Protein AF-A0A914D4Z8-F1 (afdb_monomer)

Secondary structure (DSSP, 8-state):
----GGG--TT------TT----S-------SSTT-EEEE--HHHH---SPEEEE--HHHHTTTT-HHHHHT----

Nearest PDB structures (foldseek):
  7kyc-assembly1_A  TM=9.592E-01  e=4.833E-03  Saccharomyces cerevisiae S288C
  8oxc-assembly1_A  TM=8.879E-01  e=8.427E-03  Homo sapiens
  7bsu-assembly1_A  TM=9.480E-01  e=4.788E-02  Homo sapiens
  7bsw-assembly1_A  TM=9.213E-01  e=4.167E-02  Homo sapiens

pLDDT: mean 88.09, std 8.81, range [42.81, 95.62]

Organism: NCBI:txid290746

InterPro domains:
  IPR008250 P-type ATPase, A domain superfamily [SSF81653] (3-59)

Radius of gyration: 13.46 Å; Cα contacts (8 Å, |Δi|>4): 72; chains: 1; bounding box: 32×29×37 Å

Foldseek 3Di:
DPDPPVPDDPPDDDDDDPPDDDPDDDAQQEDPDLQQWDWDDCCVPPVDRGTDIDGHDPCRHVCHPVVVCVNPDDDD

Solvent-accessible surface area (backbone atoms only — not comparable to full-atom values): 5231 Å² total; per-residue (Å²): 130,88,75,58,75,91,72,70,54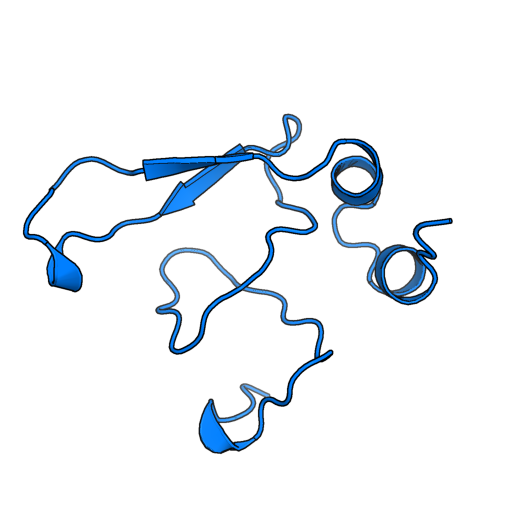,94,89,66,88,80,89,81,64,89,95,62,87,76,95,67,95,78,83,66,45,48,38,95,40,95,84,15,51,46,76,42,81,44,38,93,81,75,64,47,87,61,66,44,80,44,67,27,49,72,84,42,22,79,41,46,88,40,59,69,57,59,73,67,63,74,90,128

Structure (mmCIF, N/CA/C/O backbone):
data_AF-A0A914D4Z8-F1
#
_entry.id   AF-A0A914D4Z8-F1
#
loop_
_atom_site.group_PDB
_atom_site.id
_atom_site.type_symbol
_atom_site.label_atom_id
_atom_site.label_alt_id
_atom_site.label_comp_id
_atom_site.label_asym_id
_atom_site.label_entity_id
_atom_site.label_seq_id
_atom_site.pdbx_PDB_ins_code
_atom_site.Cartn_x
_atom_site.Cartn_y
_atom_site.Cartn_z
_atom_site.occupancy
_atom_site.B_iso_or_equiv
_atom_site.auth_seq_id
_atom_site.auth_comp_id
_atom_site.auth_asym_id
_atom_site.auth_atom_id
_atom_site.pdbx_PDB_model_num
ATOM 1 N N . MET A 1 1 ? -13.701 9.738 -11.016 1.00 42.81 1 MET A N 1
ATOM 2 C CA . MET A 1 1 ? -14.936 9.518 -10.238 1.00 42.81 1 MET A CA 1
ATOM 3 C C . MET A 1 1 ? -14.529 8.664 -9.060 1.00 42.81 1 MET A C 1
ATOM 5 O O . MET A 1 1 ? -14.012 7.585 -9.302 1.00 42.81 1 MET A O 1
ATOM 9 N N . GLU A 1 2 ? -14.667 9.160 -7.833 1.00 54.81 2 GLU A N 1
ATOM 10 C CA . GLU A 1 2 ? -14.510 8.312 -6.648 1.00 54.81 2 GLU A CA 1
ATOM 11 C C . GLU A 1 2 ? -15.604 7.239 -6.674 1.00 54.81 2 GLU A C 1
ATOM 13 O O . GLU A 1 2 ? -16.802 7.531 -6.595 1.00 54.81 2 GLU A O 1
ATOM 18 N N . GLU A 1 3 ? -15.195 5.989 -6.862 1.00 63.19 3 GLU A N 1
ATOM 19 C CA . GLU A 1 3 ? -16.049 4.829 -6.640 1.00 63.19 3 GLU A CA 1
ATOM 20 C C . GLU A 1 3 ? -16.388 4.787 -5.143 1.00 63.19 3 GLU A C 1
ATOM 22 O O . GLU A 1 3 ? -15.508 4.816 -4.287 1.00 63.19 3 GLU A O 1
ATOM 27 N N . LYS A 1 4 ? -17.681 4.752 -4.797 1.00 74.44 4 LYS A N 1
ATOM 28 C CA . LYS A 1 4 ? -18.088 4.584 -3.393 1.00 74.44 4 LYS A CA 1
ATOM 29 C C . LYS A 1 4 ? -17.522 3.257 -2.885 1.00 74.44 4 LYS A C 1
ATOM 31 O O . LYS A 1 4 ? -17.744 2.252 -3.550 1.00 74.44 4 LYS A O 1
ATOM 36 N N . TRP A 1 5 ? -16.958 3.224 -1.673 1.00 82.19 5 TRP A N 1
ATOM 37 C CA . TRP A 1 5 ? -16.428 2.008 -1.019 1.00 82.19 5 TRP A CA 1
ATOM 38 C C . TRP A 1 5 ? -17.310 0.762 -1.181 1.00 82.19 5 TRP A C 1
ATOM 40 O O . TRP A 1 5 ? -16.819 -0.334 -1.402 1.00 82.19 5 TRP A O 1
ATOM 50 N N . LYS A 1 6 ? -18.637 0.945 -1.167 1.00 81.56 6 LYS A N 1
ATOM 51 C CA . LYS A 1 6 ? -19.638 -0.118 -1.366 1.00 81.56 6 LYS A CA 1
ATOM 52 C C . LYS A 1 6 ? -19.571 -0.842 -2.721 1.00 81.56 6 LYS A C 1
ATOM 54 O O . LYS A 1 6 ? -20.264 -1.841 -2.885 1.00 81.56 6 LYS A O 1
ATOM 59 N N . LYS A 1 7 ? -18.851 -0.308 -3.706 1.00 85.94 7 LYS A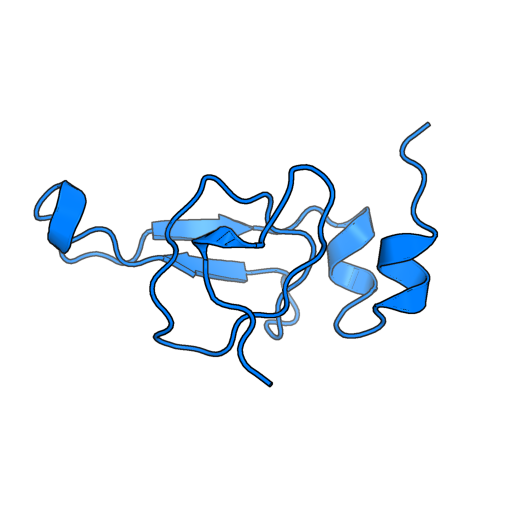 N 1
ATOM 60 C CA . LYS A 1 7 ? -18.718 -0.882 -5.050 1.00 85.94 7 LYS A CA 1
ATOM 61 C C . LYS A 1 7 ? -17.405 -1.631 -5.266 1.00 85.94 7 LYS A C 1
ATOM 63 O O . LYS A 1 7 ? -17.347 -2.402 -6.219 1.00 85.94 7 LYS A O 1
ATOM 68 N N . ILE A 1 8 ? -16.415 -1.424 -4.397 1.00 87.69 8 ILE A N 1
ATOM 69 C CA . ILE A 1 8 ? -15.110 -2.083 -4.474 1.00 87.69 8 ILE A CA 1
ATOM 70 C C . ILE A 1 8 ? -15.287 -3.575 -4.185 1.00 87.69 8 ILE A C 1
ATOM 72 O O . ILE A 1 8 ? -16.006 -3.962 -3.257 1.00 87.69 8 ILE A O 1
ATOM 76 N N . LYS A 1 9 ? -14.649 -4.413 -4.999 1.00 89.69 9 LYS A N 1
ATOM 77 C CA . LYS A 1 9 ? -14.663 -5.874 -4.904 1.00 89.69 9 LYS A CA 1
ATOM 78 C C . LYS A 1 9 ? -13.250 -6.415 -4.716 1.00 89.69 9 LYS A C 1
ATOM 80 O O . LYS A 1 9 ? -12.259 -5.774 -5.049 1.00 89.69 9 LYS A O 1
ATOM 85 N N . VAL A 1 10 ? -13.165 -7.638 -4.193 1.00 90.69 10 VAL A N 1
ATOM 86 C CA . VAL A 1 10 ? -11.897 -8.373 -4.113 1.00 90.69 10 VAL A CA 1
ATOM 87 C C . VAL A 1 10 ? -11.317 -8.523 -5.520 1.00 90.69 10 VAL A C 1
ATOM 89 O O . VAL A 1 10 ? -12.015 -8.984 -6.423 1.00 90.69 10 VAL A O 1
ATOM 92 N N . GLY A 1 11 ? -10.050 -8.138 -5.680 1.00 88.31 11 GLY A N 1
ATOM 93 C CA . GLY A 1 11 ? -9.340 -8.126 -6.962 1.00 88.31 11 GLY A CA 1
ATOM 94 C C . GLY A 1 11 ? -9.298 -6.760 -7.652 1.00 88.31 11 GLY A C 1
ATOM 95 O O . GLY A 1 11 ? -8.540 -6.602 -8.606 1.00 88.31 11 GLY A O 1
ATOM 96 N N . ASP A 1 12 ? -10.050 -5.764 -7.173 1.00 89.12 12 ASP A N 1
ATOM 97 C CA . ASP A 1 12 ? -9.961 -4.410 -7.719 1.00 89.12 12 ASP A CA 1
ATOM 98 C C . ASP A 1 12 ? -8.624 -3.756 -7.340 1.00 89.12 12 ASP A C 1
ATOM 100 O O . ASP A 1 12 ? -8.200 -3.776 -6.182 1.00 89.12 12 ASP A O 1
ATOM 104 N N . ILE A 1 13 ? -7.982 -3.119 -8.321 1.00 88.88 13 ILE A N 1
ATOM 105 C CA . ILE A 1 13 ? -6.808 -2.274 -8.095 1.00 88.88 13 ILE A CA 1
ATOM 106 C C . ILE A 1 13 ? -7.296 -0.849 -7.858 1.00 88.88 13 ILE A C 1
ATOM 108 O O . ILE A 1 13 ? -7.930 -0.245 -8.727 1.00 88.88 13 ILE A O 1
ATOM 112 N N . ILE A 1 14 ? -6.965 -0.299 -6.694 1.00 88.88 14 ILE A N 1
ATOM 113 C CA . ILE A 1 14 ? -7.310 1.072 -6.327 1.00 88.88 14 ILE A CA 1
ATOM 114 C C . ILE A 1 14 ? -6.048 1.928 -6.240 1.00 88.88 14 ILE A C 1
ATOM 116 O 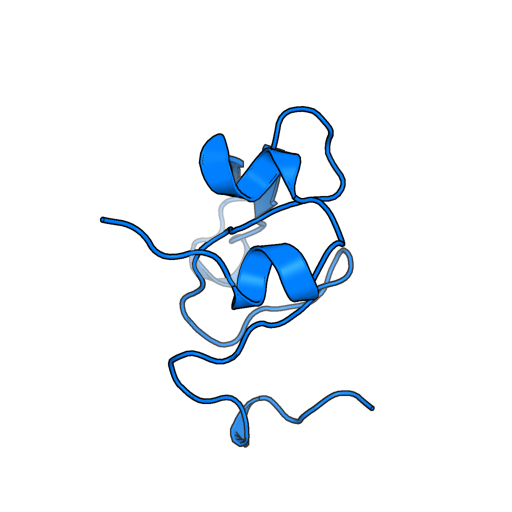O . ILE A 1 14 ? -5.047 1.522 -5.655 1.00 88.88 14 ILE A O 1
ATOM 120 N N . ARG A 1 15 ? -6.099 3.129 -6.823 1.00 89.88 15 ARG A N 1
ATOM 121 C CA . ARG A 1 15 ? -5.079 4.160 -6.612 1.00 89.88 15 ARG A CA 1
ATOM 122 C C . ARG A 1 15 ? -5.550 5.075 -5.496 1.00 89.88 15 ARG A C 1
ATOM 124 O O . ARG A 1 15 ? -6.668 5.587 -5.559 1.00 89.88 15 ARG A O 1
ATOM 131 N N . MET A 1 16 ? -4.696 5.280 -4.506 1.00 89.06 16 MET A N 1
ATOM 132 C CA . MET A 1 16 ? -4.974 6.157 -3.378 1.00 89.06 16 MET A CA 1
ATOM 133 C C . MET A 1 16 ? -4.082 7.387 -3.438 1.00 89.06 16 MET A C 1
ATOM 135 O O . MET A 1 16 ? -2.927 7.299 -3.843 1.00 89.06 16 MET A O 1
ATOM 139 N N . GLU A 1 17 ? -4.647 8.523 -3.049 1.00 90.25 17 GLU A N 1
ATOM 140 C CA . GLU A 1 17 ? -3.902 9.759 -2.829 1.00 90.25 17 GLU A CA 1
ATOM 141 C C . GLU A 1 17 ? -3.577 9.874 -1.330 1.00 90.25 17 GLU A C 1
ATOM 143 O O . GLU A 1 17 ? -4.140 9.146 -0.505 1.00 90.25 17 GLU A O 1
ATOM 148 N N . ASN A 1 18 ? -2.660 10.774 -0.972 1.00 91.75 18 ASN A N 1
ATOM 149 C CA . ASN A 1 18 ? -2.286 10.982 0.426 1.00 91.75 18 ASN A CA 1
ATOM 150 C C . ASN A 1 18 ? -3.497 11.403 1.281 1.00 91.75 18 ASN A C 1
ATOM 152 O O . ASN A 1 18 ? -4.409 12.067 0.789 1.00 91.75 18 ASN A O 1
ATOM 156 N N . ASP A 1 19 ? -3.484 11.029 2.561 1.00 89.62 19 ASP A N 1
ATOM 157 C CA . ASP A 1 19 ? -4.518 11.366 3.554 1.00 89.62 19 ASP A CA 1
ATOM 158 C C . ASP A 1 19 ? -5.927 10.814 3.244 1.00 89.62 19 ASP A C 1
ATOM 160 O O . ASP A 1 19 ? -6.926 11.243 3.827 1.00 89.62 19 ASP A O 1
ATOM 164 N N . HIS A 1 20 ? -6.039 9.835 2.340 1.00 89.12 20 HIS A N 1
ATOM 165 C CA . HIS A 1 20 ? -7.295 9.131 2.091 1.00 89.12 20 HIS A CA 1
ATOM 166 C C . HIS A 1 20 ? -7.485 7.964 3.064 1.00 89.12 20 HIS A C 1
ATOM 168 O O . HIS A 1 20 ? -6.656 7.058 3.155 1.00 89.12 20 HIS A O 1
ATOM 174 N N . LEU A 1 21 ? -8.637 7.948 3.738 1.00 86.75 21 LEU A N 1
ATOM 175 C CA . LEU A 1 21 ? -9.046 6.834 4.589 1.00 86.75 21 LEU A CA 1
ATOM 176 C C . LEU A 1 21 ? -9.250 5.560 3.769 1.00 86.75 21 LEU A C 1
ATOM 178 O O . LEU A 1 21 ? -9.747 5.604 2.647 1.00 86.75 21 LEU A O 1
ATOM 182 N N . VAL A 1 22 ? -8.931 4.420 4.371 1.00 82.69 22 VAL A N 1
ATOM 183 C CA . VAL A 1 22 ? -9.121 3.088 3.793 1.00 82.69 22 VAL A CA 1
ATOM 184 C C . VAL A 1 22 ? -10.271 2.384 4.516 1.00 82.69 22 VAL A C 1
ATOM 186 O O . VAL A 1 22 ? -10.273 2.326 5.741 1.00 82.69 22 VAL A O 1
ATOM 189 N N . ALA A 1 23 ? -11.231 1.811 3.779 1.00 81.25 23 ALA A N 1
ATOM 190 C CA . ALA A 1 23 ? -12.363 1.079 4.374 1.00 81.25 23 ALA A CA 1
ATOM 191 C C . ALA A 1 23 ? -12.283 -0.459 4.242 1.00 81.25 23 ALA A C 1
ATOM 193 O O . ALA A 1 23 ? -13.269 -1.141 4.522 1.00 81.25 23 ALA A O 1
ATOM 194 N N . ALA A 1 24 ? -11.157 -1.008 3.776 1.00 86.50 24 ALA A N 1
ATOM 195 C CA . ALA A 1 24 ? -10.957 -2.443 3.555 1.00 86.50 24 ALA A CA 1
ATOM 196 C C . ALA A 1 24 ? -9.493 -2.848 3.786 1.00 86.50 24 ALA A C 1
ATOM 198 O O . ALA A 1 24 ? -8.604 -2.007 3.743 1.00 86.50 24 ALA A O 1
ATOM 199 N N . ASP A 1 25 ? -9.224 -4.137 3.965 1.00 89.06 25 ASP A N 1
ATOM 200 C CA . ASP A 1 25 ? -7.845 -4.625 3.970 1.00 89.06 25 ASP A CA 1
ATOM 201 C C . ASP A 1 25 ? -7.262 -4.560 2.552 1.00 89.06 25 ASP A C 1
ATOM 203 O O . ASP A 1 25 ? -7.862 -5.057 1.597 1.00 89.06 25 ASP A O 1
ATOM 207 N N . LEU A 1 26 ? -6.090 -3.937 2.413 1.00 91.25 26 LEU A N 1
ATOM 208 C CA . LEU A 1 26 ? -5.424 -3.717 1.130 1.00 91.25 26 LEU A CA 1
ATOM 209 C C . LEU A 1 26 ? -4.045 -4.372 1.103 1.00 91.25 26 LEU A C 1
ATOM 211 O O . LEU A 1 26 ? -3.344 -4.431 2.114 1.00 91.25 26 LEU A O 1
ATOM 215 N N . LEU A 1 27 ? -3.631 -4.792 -0.092 1.00 92.06 27 LEU A N 1
ATOM 216 C CA . LEU A 1 27 ? -2.254 -5.171 -0.380 1.00 92.06 27 LEU A CA 1
ATOM 217 C C . LEU A 1 27 ? -1.545 -4.002 -1.069 1.00 92.06 27 LEU A C 1
ATOM 219 O O . LEU A 1 27 ? -2.004 -3.512 -2.099 1.00 92.06 27 LEU A O 1
ATOM 223 N N . LEU A 1 28 ? -0.421 -3.558 -0.507 1.00 94.06 28 LEU A N 1
ATOM 224 C CA . LEU A 1 28 ? 0.390 -2.494 -1.093 1.00 94.06 28 LEU A CA 1
ATOM 225 C C . LEU A 1 28 ? 1.189 -3.038 -2.287 1.00 94.06 28 LEU A C 1
ATOM 227 O O . LEU A 1 28 ? 2.121 -3.819 -2.103 1.00 94.06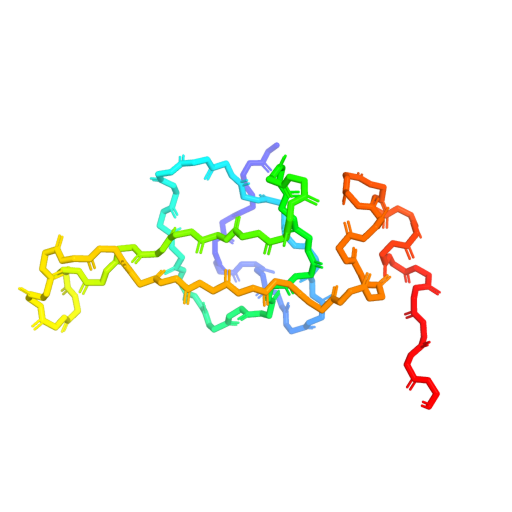 28 LEU A O 1
ATOM 231 N N . LEU A 1 29 ? 0.826 -2.608 -3.497 1.00 94.12 29 LEU A N 1
ATOM 232 C CA . LEU A 1 29 ? 1.480 -3.029 -4.744 1.00 94.12 29 LEU A CA 1
ATOM 233 C C . LEU A 1 29 ? 2.604 -2.071 -5.148 1.00 94.12 29 LEU A C 1
ATOM 235 O O . LEU A 1 29 ? 3.723 -2.499 -5.415 1.00 94.12 29 LEU A O 1
ATOM 239 N N . SER A 1 30 ? 2.324 -0.772 -5.169 1.00 94.56 30 SER A N 1
ATOM 240 C CA . SER A 1 30 ? 3.294 0.274 -5.486 1.00 94.56 30 SER A CA 1
ATOM 241 C C . SER A 1 30 ? 2.960 1.556 -4.724 1.00 94.56 30 SER A C 1
ATOM 243 O O . SER A 1 30 ? 1.881 1.700 -4.148 1.00 94.56 30 SER A O 1
ATOM 245 N N . THR A 1 31 ? 3.919 2.473 -4.678 1.00 94.69 31 THR A N 1
ATOM 246 C CA . THR A 1 31 ? 3.808 3.784 -4.030 1.00 94.69 31 THR A CA 1
ATOM 247 C C . THR A 1 31 ? 4.644 4.783 -4.821 1.00 94.69 31 THR A C 1
ATOM 249 O O . THR A 1 31 ? 5.530 4.396 -5.584 1.00 94.69 31 THR A O 1
ATOM 252 N N . SER A 1 32 ? 4.365 6.071 -4.645 1.00 93.12 32 SER A N 1
ATOM 253 C CA . SER A 1 32 ? 5.148 7.157 -5.236 1.00 93.12 32 SER A CA 1
ATOM 254 C C . SER A 1 32 ? 6.554 7.281 -4.637 1.00 93.12 32 SER A C 1
ATOM 256 O O . SER A 1 32 ? 7.406 7.956 -5.212 1.00 93.12 32 SER A O 1
ATOM 258 N N . ASP A 1 33 ? 6.799 6.672 -3.474 1.00 93.88 33 ASP A N 1
ATOM 259 C CA . ASP A 1 33 ? 8.129 6.630 -2.874 1.00 93.88 33 ASP A CA 1
ATOM 260 C C . ASP A 1 33 ? 9.054 5.667 -3.650 1.00 93.88 33 ASP A C 1
ATOM 262 O O . ASP A 1 33 ? 8.698 4.503 -3.858 1.00 93.88 33 ASP A O 1
ATOM 266 N N . PRO A 1 34 ? 10.262 6.104 -4.054 1.00 89.31 34 PRO A N 1
ATOM 267 C CA . PRO A 1 34 ? 11.161 5.303 -4.887 1.00 89.31 34 PRO A CA 1
ATOM 268 C C . PRO A 1 34 ? 11.705 4.049 -4.191 1.00 89.31 34 PRO A C 1
ATOM 270 O O . PRO A 1 34 ? 12.207 3.153 -4.870 1.00 89.31 34 PRO A O 1
ATOM 273 N N . TYR A 1 35 ? 11.619 3.966 -2.863 1.00 90.50 35 TYR A N 1
ATOM 274 C CA . TYR A 1 35 ? 12.022 2.793 -2.088 1.00 90.50 35 TYR A CA 1
ATOM 275 C C . TYR A 1 35 ? 10.842 1.871 -1.766 1.00 90.50 35 TYR A C 1
ATOM 277 O O . TYR A 1 35 ? 10.995 0.921 -0.998 1.00 90.50 35 TYR A O 1
ATOM 285 N N . GLY A 1 36 ? 9.663 2.133 -2.338 1.00 93.06 36 GLY A N 1
ATOM 286 C CA . GLY A 1 36 ? 8.475 1.330 -2.089 1.00 93.06 36 GLY A CA 1
ATOM 287 C C . GLY A 1 36 ? 7.877 1.558 -0.700 1.00 93.06 36 GLY A C 1
ATOM 288 O O . GLY A 1 36 ? 7.114 0.712 -0.237 1.00 93.06 36 GLY A O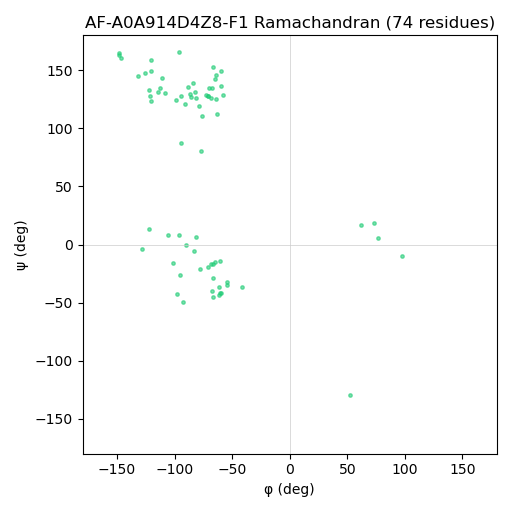 1
ATOM 289 N N . ILE A 1 37 ? 8.208 2.665 -0.024 1.00 94.94 37 ILE A N 1
ATOM 290 C CA . ILE A 1 37 ? 7.760 2.944 1.345 1.00 94.94 37 ILE A CA 1
ATOM 291 C C . ILE A 1 37 ? 6.408 3.675 1.356 1.00 94.94 37 ILE A C 1
ATOM 293 O O . ILE A 1 37 ? 6.163 4.623 0.611 1.00 94.94 37 ILE A O 1
ATOM 297 N N . CYS A 1 38 ? 5.512 3.240 2.236 1.00 95.00 38 CYS A N 1
ATOM 298 C CA . CYS A 1 38 ? 4.230 3.873 2.516 1.00 95.00 38 CYS A CA 1
ATOM 299 C C . CYS A 1 38 ? 4.047 4.017 4.032 1.00 95.00 38 CYS A C 1
ATOM 301 O O . CYS A 1 38 ? 4.478 3.160 4.809 1.00 95.00 38 CYS A O 1
ATOM 303 N N . TYR A 1 39 ? 3.398 5.099 4.448 1.00 94.62 39 TYR A N 1
ATOM 304 C CA . TYR A 1 39 ? 3.129 5.408 5.845 1.00 94.62 39 TYR A CA 1
ATOM 305 C C . TYR A 1 39 ? 1.626 5.355 6.093 1.00 94.62 39 TYR A C 1
ATOM 307 O O . TYR A 1 39 ? 0.855 5.938 5.337 1.00 94.62 39 TYR A O 1
ATOM 315 N N . ILE A 1 40 ? 1.220 4.649 7.145 1.00 92.81 40 ILE A N 1
ATOM 316 C CA . ILE A 1 40 ? -0.186 4.464 7.504 1.00 92.81 40 ILE A CA 1
ATOM 317 C C . ILE A 1 40 ? -0.412 5.008 8.907 1.00 92.81 40 ILE A C 1
ATOM 319 O O . ILE A 1 40 ? 0.278 4.619 9.852 1.00 92.81 40 ILE A O 1
ATOM 323 N N . GLU A 1 41 ? -1.403 5.878 9.045 1.00 91.94 41 GLU A N 1
ATOM 324 C CA . GLU A 1 41 ? -1.911 6.312 10.338 1.00 91.94 41 GLU A CA 1
ATOM 325 C C . GLU A 1 41 ? -2.994 5.343 10.823 1.00 91.94 41 GLU A C 1
ATOM 327 O O . GLU A 1 41 ? -3.921 5.009 10.087 1.00 91.94 41 GLU A O 1
ATOM 332 N N . THR A 1 42 ? -2.872 4.876 12.067 1.00 88.56 42 THR A N 1
ATOM 333 C CA . THR A 1 42 ? -3.882 4.018 12.711 1.00 88.56 42 THR A CA 1
ATOM 334 C C . THR A 1 42 ? -4.415 4.608 14.010 1.00 88.56 42 THR A C 1
ATOM 336 O O . THR A 1 42 ? -5.112 3.911 14.743 1.00 88.56 42 THR A O 1
ATOM 339 N N . ALA A 1 43 ? -4.154 5.892 14.275 1.00 90.19 43 ALA A N 1
ATOM 340 C CA . ALA A 1 43 ? -4.537 6.562 15.515 1.00 90.19 43 ALA A CA 1
ATOM 341 C C . ALA A 1 43 ? -6.041 6.438 15.823 1.00 90.19 43 ALA A C 1
ATOM 343 O O . ALA A 1 43 ? -6.419 6.268 16.979 1.00 90.19 43 ALA A O 1
ATOM 344 N N . GLU A 1 44 ? -6.903 6.447 14.800 1.00 86.56 44 GLU A N 1
ATOM 345 C CA . GLU A 1 44 ? -8.353 6.261 14.969 1.00 86.56 44 GLU A CA 1
ATOM 346 C C . GLU A 1 44 ? -8.762 4.825 15.355 1.00 86.56 44 GLU A C 1
ATOM 348 O O . GLU A 1 44 ? -9.864 4.620 15.864 1.00 86.56 44 GLU A O 1
ATOM 353 N N . LEU A 1 45 ? -7.896 3.831 15.131 1.00 85.25 45 LEU A N 1
ATOM 354 C CA . LEU A 1 45 ? -8.154 2.414 15.412 1.00 85.25 45 LEU A CA 1
ATOM 355 C C . LEU A 1 45 ? -7.559 1.958 16.748 1.00 85.25 45 LEU A C 1
ATOM 357 O O . LEU A 1 45 ? -8.209 1.209 17.478 1.00 85.25 45 LEU A O 1
ATOM 361 N N . ASP A 1 46 ? -6.332 2.379 17.062 1.00 86.44 46 ASP A N 1
ATOM 362 C CA . ASP A 1 46 ? -5.579 1.904 18.233 1.00 86.44 46 ASP A CA 1
ATOM 363 C C . ASP A 1 46 ? -5.012 3.017 19.131 1.00 86.44 46 ASP A C 1
ATOM 365 O O . ASP A 1 46 ? -4.475 2.722 20.200 1.00 86.44 46 ASP A O 1
ATOM 369 N N . GLY A 1 47 ? -5.172 4.290 18.758 1.00 91.62 47 GLY A N 1
ATOM 370 C CA . GL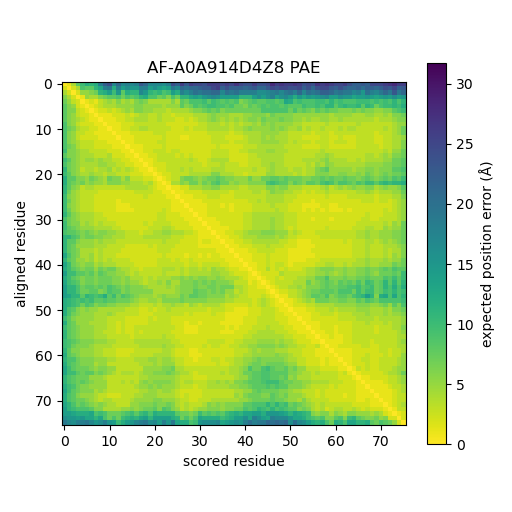Y A 1 47 ? -4.648 5.434 19.508 1.00 91.62 47 GLY A CA 1
ATOM 371 C C . GLY A 1 47 ? -3.143 5.673 19.338 1.00 91.62 47 GLY A C 1
ATOM 372 O O . GLY A 1 47 ? -2.595 6.546 20.016 1.00 91.62 47 GLY A O 1
ATOM 373 N N . GLU A 1 48 ? -2.455 4.935 18.460 1.00 93.06 48 GLU A N 1
ATOM 374 C CA . GLU A 1 48 ? -1.032 5.145 18.183 1.00 93.06 48 GLU A CA 1
ATOM 375 C C . GLU A 1 48 ? -0.830 6.342 17.240 1.00 93.06 48 GLU A C 1
ATOM 377 O O . GLU A 1 48 ? -1.276 6.338 16.097 1.00 93.06 48 GLU A O 1
ATOM 382 N N . THR A 1 49 ? -0.109 7.372 17.696 1.00 89.75 49 THR A N 1
ATOM 383 C CA . THR A 1 49 ? 0.166 8.589 16.901 1.00 89.75 49 THR A CA 1
ATOM 384 C C . THR A 1 49 ? 1.354 8.447 15.947 1.00 89.75 49 THR A C 1
ATOM 386 O O . THR A 1 49 ? 1.671 9.373 15.205 1.00 89.75 49 THR A O 1
ATOM 389 N N . ASN A 1 50 ? 2.071 7.324 16.002 1.00 94.69 50 ASN A N 1
ATOM 390 C CA . ASN A 1 50 ? 3.195 7.066 15.110 1.00 94.69 50 ASN A CA 1
ATOM 391 C C . ASN A 1 50 ? 2.693 6.495 13.786 1.00 94.69 50 ASN A C 1
ATOM 393 O O . ASN A 1 50 ? 1.858 5.593 13.763 1.00 94.69 50 ASN A O 1
ATOM 397 N N . LEU A 1 51 ? 3.280 6.956 12.684 1.00 93.12 51 LEU A N 1
ATOM 398 C CA . LEU A 1 51 ? 3.015 6.378 11.374 1.00 93.12 51 LEU A CA 1
ATOM 399 C C . LEU A 1 51 ? 3.640 4.986 11.272 1.00 93.12 51 LEU A C 1
ATOM 401 O O . LEU A 1 51 ? 4.841 4.800 11.497 1.00 93.12 51 LEU A O 1
ATOM 405 N N . LYS A 1 52 ? 2.828 4.005 10.887 1.00 92.38 52 LYS A N 1
ATOM 406 C CA . LYS A 1 52 ? 3.271 2.636 10.632 1.00 92.38 52 LYS A CA 1
ATOM 407 C C . LYS A 1 52 ? 3.862 2.551 9.235 1.00 92.38 52 LYS A C 1
ATOM 409 O O . LYS A 1 52 ? 3.210 2.900 8.255 1.00 92.38 52 LYS A O 1
ATOM 414 N N . VAL A 1 53 ? 5.089 2.052 9.147 1.00 95.06 53 VAL A N 1
ATOM 415 C CA . VAL A 1 53 ? 5.792 1.864 7.875 1.00 95.06 53 VAL A CA 1
ATOM 416 C C . VAL A 1 53 ? 5.339 0.561 7.223 1.00 95.06 53 VAL A C 1
ATOM 418 O O . VAL A 1 53 ? 5.334 -0.496 7.859 1.00 95.06 53 VAL A O 1
ATOM 421 N N . ARG A 1 54 ? 4.990 0.628 5.940 1.00 95.19 54 ARG A N 1
ATOM 422 C CA . ARG A 1 54 ? 4.739 -0.520 5.065 1.00 95.19 54 ARG A CA 1
ATOM 423 C C . ARG A 1 54 ? 5.606 -0.407 3.822 1.00 95.19 54 ARG A C 1
ATOM 425 O O . ARG A 1 54 ? 5.882 0.692 3.354 1.00 95.19 54 ARG A O 1
ATOM 432 N N . THR A 1 55 ? 6.022 -1.546 3.290 1.00 95.62 55 THR A N 1
ATOM 433 C CA . THR A 1 55 ? 6.851 -1.619 2.086 1.00 95.62 55 THR A CA 1
ATOM 434 C C . THR A 1 55 ? 6.149 -2.449 1.026 1.00 95.62 55 THR A C 1
ATOM 436 O O . THR A 1 55 ? 5.649 -3.535 1.326 1.00 95.62 55 THR A O 1
ATOM 439 N N . ALA A 1 56 ? 6.111 -1.938 -0.199 1.00 95.25 56 ALA A N 1
ATOM 440 C CA . ALA A 1 56 ? 5.680 -2.683 -1.371 1.00 95.25 56 ALA A CA 1
ATOM 441 C C .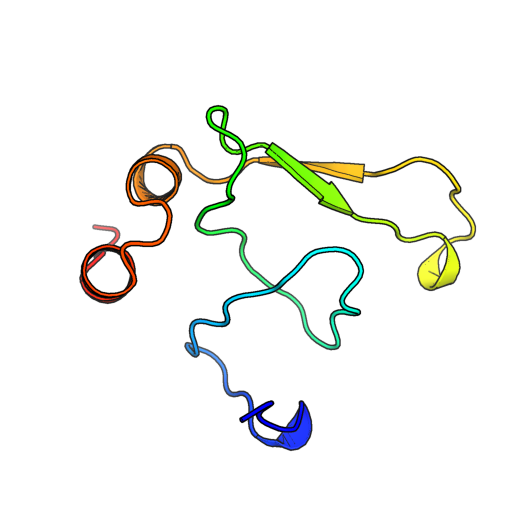 ALA A 1 56 ? 6.674 -3.814 -1.685 1.00 95.25 56 ALA A C 1
ATOM 443 O O . ALA A 1 56 ? 7.864 -3.712 -1.376 1.00 95.25 56 ALA A O 1
ATOM 444 N N . LEU A 1 57 ? 6.189 -4.882 -2.320 1.00 93.06 57 LEU A N 1
ATOM 445 C CA . LEU A 1 57 ? 7.055 -5.925 -2.871 1.00 93.06 57 LEU A CA 1
ATOM 446 C C . LEU A 1 57 ? 7.911 -5.343 -3.996 1.00 93.06 57 LEU A C 1
ATOM 448 O O . LEU A 1 57 ? 7.433 -4.513 -4.766 1.00 93.06 57 LEU A O 1
ATOM 452 N N . GLN A 1 58 ? 9.171 -5.763 -4.103 1.00 91.00 58 GLN A N 1
ATOM 453 C CA . GLN A 1 58 ? 10.102 -5.183 -5.073 1.00 91.00 58 GLN A CA 1
ATOM 454 C C . GLN A 1 58 ? 9.613 -5.385 -6.515 1.00 91.00 58 GLN A C 1
ATOM 456 O O . GLN A 1 58 ? 9.755 -4.494 -7.352 1.00 91.00 58 GLN A O 1
ATOM 461 N N . GLU A 1 59 ? 8.996 -6.533 -6.777 1.00 91.31 59 GLU A N 1
ATOM 462 C CA . GLU A 1 59 ? 8.447 -6.952 -8.062 1.00 91.31 59 GLU A CA 1
ATOM 463 C C . GLU A 1 59 ? 7.372 -5.984 -8.567 1.00 91.31 59 GLU A C 1
ATOM 465 O O . GLU A 1 59 ? 7.362 -5.625 -9.744 1.00 91.31 59 GLU A O 1
ATOM 470 N N . THR A 1 60 ? 6.493 -5.520 -7.676 1.00 93.06 60 THR A N 1
ATOM 471 C CA . THR A 1 60 ? 5.393 -4.607 -8.015 1.00 93.06 60 THR A CA 1
ATOM 472 C C . THR A 1 60 ? 5.758 -3.139 -7.782 1.00 93.06 60 THR A C 1
ATOM 474 O O . THR A 1 60 ? 5.255 -2.265 -8.487 1.00 93.06 60 THR A O 1
ATOM 477 N N . ALA A 1 61 ? 6.689 -2.843 -6.869 1.00 93.00 61 ALA A N 1
ATOM 478 C CA . ALA A 1 61 ? 7.141 -1.485 -6.565 1.00 93.00 61 ALA A CA 1
ATOM 479 C C . ALA A 1 61 ? 7.756 -0.798 -7.790 1.00 93.00 61 ALA A C 1
ATOM 481 O O . ALA A 1 61 ? 7.446 0.360 -8.072 1.00 93.00 61 ALA A O 1
ATOM 482 N N . VAL A 1 62 ? 8.563 -1.528 -8.571 1.00 92.19 62 VAL A N 1
ATOM 483 C CA . VAL A 1 62 ? 9.194 -1.002 -9.797 1.00 92.19 62 VAL A CA 1
ATOM 484 C C . VAL A 1 62 ? 8.187 -0.634 -10.890 1.00 92.19 62 VAL A C 1
ATOM 486 O O . VAL A 1 62 ? 8.538 0.071 -11.835 1.00 92.19 62 VAL A O 1
ATOM 489 N N . MET A 1 63 ? 6.938 -1.094 -10.778 1.00 92.31 63 MET A N 1
ATOM 490 C CA . MET A 1 63 ? 5.88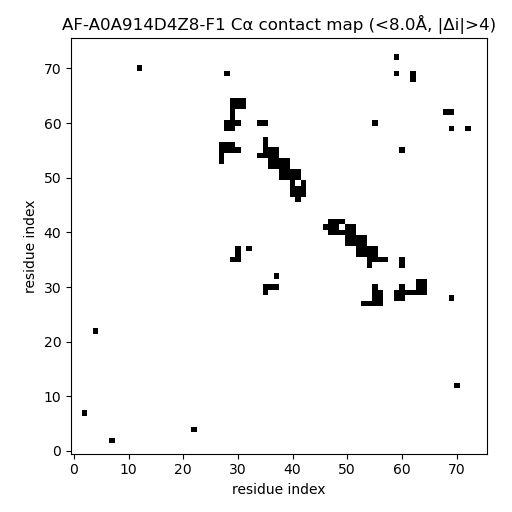5 -0.785 -11.744 1.00 92.31 63 MET A CA 1
ATOM 491 C C . MET A 1 63 ? 5.310 0.625 -11.548 1.00 92.31 63 MET A C 1
ATOM 493 O O . MET A 1 63 ? 4.757 1.185 -12.497 1.00 92.31 63 MET A O 1
ATOM 497 N N . GLY A 1 64 ? 5.460 1.216 -10.355 1.00 89.94 64 GLY A N 1
ATOM 498 C CA . GLY A 1 64 ? 4.990 2.569 -10.040 1.00 89.94 64 GLY A CA 1
ATOM 499 C C . GLY A 1 64 ? 3.513 2.781 -10.392 1.00 89.94 64 GLY A C 1
ATOM 500 O O . GLY A 1 64 ? 2.664 1.956 -10.060 1.00 89.94 64 GLY A O 1
ATOM 501 N N . ASP A 1 65 ? 3.217 3.861 -11.119 1.00 88.50 65 ASP A N 1
ATOM 502 C CA . ASP A 1 65 ? 1.861 4.206 -11.578 1.00 88.50 65 ASP A CA 1
ATOM 503 C C . ASP A 1 65 ? 1.424 3.459 -12.853 1.00 88.50 65 ASP A C 1
ATOM 505 O O . ASP A 1 65 ? 0.368 3.747 -13.432 1.00 88.50 65 ASP A O 1
ATOM 509 N N . ASN A 1 66 ? 2.219 2.502 -13.343 1.00 91.19 66 ASN A N 1
ATOM 510 C CA . ASN A 1 66 ? 1.870 1.736 -14.533 1.00 91.19 66 ASN A CA 1
ATOM 511 C C . ASN A 1 66 ? 0.818 0.666 -14.209 1.00 91.19 66 ASN A C 1
ATOM 513 O O . ASN A 1 66 ? 1.112 -0.523 -14.094 1.00 91.19 66 ASN A O 1
ATOM 517 N N . VAL A 1 67 ? -0.444 1.094 -14.143 1.00 86.81 67 VAL A N 1
ATOM 518 C CA . VAL A 1 67 ? -1.600 0.224 -13.871 1.00 86.81 67 VAL A CA 1
ATOM 519 C C . VAL A 1 67 ? -1.683 -0.955 -14.844 1.00 86.81 67 VAL A C 1
ATOM 521 O O . VAL A 1 67 ? -2.109 -2.035 -14.453 1.00 86.81 67 VAL A O 1
ATOM 524 N N . LYS A 1 68 ? -1.247 -0.794 -16.102 1.00 88.12 68 LYS A N 1
ATOM 525 C CA . LYS A 1 68 ? -1.242 -1.901 -17.071 1.00 88.12 68 LYS A CA 1
ATOM 526 C C . LYS A 1 68 ? -0.232 -2.982 -16.699 1.00 88.12 68 LYS A C 1
ATOM 528 O O . LYS A 1 68 ? -0.540 -4.154 -16.867 1.00 88.12 68 LYS A O 1
ATOM 533 N N . ALA A 1 69 ? 0.947 -2.589 -16.216 1.00 90.62 69 ALA A N 1
ATOM 534 C CA . ALA A 1 69 ? 1.958 -3.532 -15.750 1.00 90.62 69 ALA A CA 1
ATOM 535 C C . ALA A 1 69 ? 1.480 -4.262 -14.490 1.00 90.62 69 ALA A C 1
ATOM 537 O O . ALA A 1 69 ? 1.545 -5.483 -14.451 1.00 90.62 69 ALA A O 1
ATOM 538 N N . ILE A 1 70 ? 0.904 -3.530 -13.530 1.00 90.75 70 ILE A N 1
ATOM 539 C CA . ILE A 1 70 ? 0.348 -4.116 -12.301 1.00 90.75 70 ILE A CA 1
ATOM 540 C C . ILE A 1 70 ? -0.798 -5.084 -12.622 1.00 90.75 70 ILE A C 1
ATOM 542 O O . ILE A 1 70 ? -0.846 -6.181 -12.085 1.00 90.75 70 ILE A O 1
ATOM 546 N N . HIS A 1 71 ? -1.701 -4.719 -13.532 1.00 87.69 71 HIS A N 1
ATOM 547 C CA . HIS A 1 71 ? -2.807 -5.587 -13.946 1.00 87.69 71 HIS A CA 1
ATOM 548 C C . HIS A 1 71 ? -2.336 -6.843 -14.698 1.00 87.69 71 HIS A C 1
ATOM 550 O O . HIS A 1 71 ? -3.026 -7.857 -14.703 1.00 87.69 71 HIS A O 1
ATOM 556 N N . ALA A 1 72 ? -1.201 -6.770 -15.393 1.00 89.06 72 ALA A N 1
ATOM 557 C CA . ALA A 1 72 ? -0.627 -7.899 -16.118 1.00 89.06 72 ALA A CA 1
ATOM 558 C C . ALA A 1 72 ? 0.342 -8.732 -15.264 1.00 89.06 72 ALA A C 1
ATOM 560 O O . ALA A 1 72 ? 0.912 -9.690 -15.781 1.00 89.06 72 ALA A O 1
ATOM 561 N N . PHE A 1 73 ? 0.563 -8.352 -14.002 1.00 87.62 73 PHE A N 1
ATOM 562 C CA . PHE A 1 73 ? 1.440 -9.082 -13.101 1.00 87.62 73 PHE A CA 1
ATOM 563 C C . PHE A 1 73 ? 0.818 -10.432 -12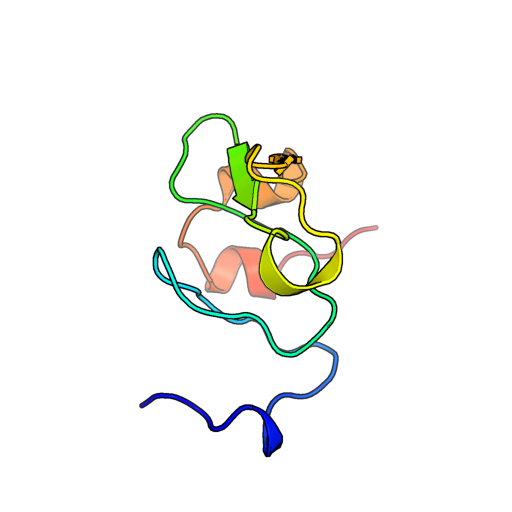.747 1.00 87.62 73 PHE A C 1
ATOM 565 O O . PHE A 1 73 ? -0.317 -10.494 -12.275 1.00 87.62 73 PHE A O 1
ATOM 572 N N . ASP A 1 74 ? 1.589 -11.490 -12.968 1.00 84.00 74 ASP A N 1
ATOM 573 C CA . ASP A 1 74 ? 1.260 -12.854 -12.581 1.00 84.00 74 ASP A CA 1
ATOM 574 C C . ASP A 1 74 ? 2.364 -13.343 -11.641 1.00 84.00 74 ASP A C 1
ATOM 576 O O . ASP A 1 74 ? 3.551 -13.247 -11.966 1.00 84.00 74 ASP A O 1
ATOM 580 N N . ALA A 1 75 ? 1.970 -13.765 -10.443 1.00 71.00 75 ALA A N 1
ATOM 581 C CA . ALA A 1 75 ? 2.887 -14.274 -9.434 1.00 71.00 75 ALA A CA 1
ATOM 582 C C . ALA A 1 75 ? 2.917 -15.799 -9.564 1.00 71.00 75 ALA A C 1
ATOM 584 O O . ALA A 1 75 ? 2.110 -16.478 -8.930 1.00 71.00 75 ALA A O 1
ATOM 585 N N . ASP A 1 76 ? 3.799 -16.297 -10.434 1.00 66.56 76 ASP A N 1
ATOM 586 C CA . ASP A 1 76 ? 4.088 -17.732 -10.585 1.00 66.56 76 ASP A CA 1
ATOM 587 C C . ASP A 1 76 ? 4.568 -18.379 -9.269 1.00 66.56 76 ASP A C 1
ATOM 589 O O . ASP A 1 76 ? 5.401 -17.764 -8.555 1.00 66.56 76 ASP A O 1
#

Mean predicted aligned error: 4.96 Å

Sequence (76 aa):
MEEKWKKIKVGDIIRMENDHLVAADLLLLSTSDPYGICYIETAELDGETNLKVRTALQETAVMGDNVKAIHAFDAD

=== Feature glossary ===
Legend for the data blocks above and below:

— What the protein is —

The amino-acid sequence is the protein's primary structure: the linear order of residues from the N-terminus to the C-terminus, written in one-letter code. Everything else here — the 3D coordinates, the secondary structure, the domain annotations — is ultimately a consequence of this string.

Database cross-references. InterPro integrates a dozen domain/family signature databases into unified entries with residue-range hits. GO terms attach function/process/location labels with evidence codes. CATH codes position the fold in a four-level structural taxonomy. Organism is the NCBI-taxonomy species name.

— Where its atoms are —

The mmCIF block holds the 3D Cartesian coordinates of each backbone atom (N, Cα, C, O) in ångströms. mmCIF is the PDB's canonical archive format — a tagged-loop text representation of the atomic model.

The six renders are orthographic views along the three Cartesian axes in both directions. Representation (cartoon, sticks, or surface) and color scheme (sequence-rainbow or by-chain) vary across proteins so the training set covers all the common visualization conventions.

— Local backbone conformation —

Secondary structure is the local, repeating backbone conformation. DSSP classifies it into eight states by reading the hydrogen-bond network: three helix types (H, G, I), two β types (E, B), two non-regular types (T, S), and unstructured coil (-).

SS3 is a coarse helix/strand/coil call (letters a/b/c) made by the P-SEA algorithm from inter-Cα distances and dihedrals. It is less detailed than DSSP but needs only Cα positions.

Backbone dihedral angles. Every residue except chain termini has a φ (preceding-C → N → Cα → C) and a ψ (N → Cα → C → next-N). They are reported in degrees following the IUPAC sign convention. Secondary structure is essentially a statement about which (φ, ψ) basin each residue occupies.

— Global shape and packing —

The geometric summary reports three shape descriptors. Rg (radius of gyration) measures how spread out the Cα atoms are about their centre of mass; compact globular proteins have small Rg, elongated or unfolded ones large. Cα contacts (<8 Å, |i−j|>4) count long-range residue pairs in spatial proximity — high for tightly packed folds, near zero for rods or random coil. The bounding-box extents give the protein's footprint along x, y, z in Å.

Solvent accessibility: the surface area of each residue that a 1.4 Å water probe can touch, in Å². When only backbone atoms are present the absolute values are lower than full-atom SASA (side chains contribute most of the area) and are flagged as backbone-only.

Plot images: a contact map (which residues are close in 3D, as an N×N binary image), a Ramachandran scatter (backbone torsion angles, revealing secondary-structure composition at a glance), and — for AlphaFold structures — a PAE heatmap (pairwise prediction confidence).

— Structural neighborhood —

Foldseek's 3Di representation compresses backbone geometry into a per-residue letter drawn from a learned twenty-state alphabet. It captures the tertiary interaction pattern around each residue — which residues are packed against it in space, regardless of where they are in sequence.

Structural nearest neighbors (via Foldseek easy-search vs the PDB). Reported per hit: target PDB id, E-value, and alignment TM-score. A TM-score above ~0.5 is the conventional threshold for 'same fold'.

— Confidence and disorder —

pLDDT (predicted Local Distance Difference Test) is AlphaFold's per-residue confidence score, ranging from 0 to 100. Values above 90 indicate high confidence (typically well-packed cores); 70–90 is confident; 50–70 low confidence; below 50 usually means the region is disordered or the prediction is unreliable there. AlphaFold stores pLDDT in the mmCIF B-factor column.

For experimental (PDB) structures, the B-factor (temperature factor) quantifies the positional spread of each atom in the crystal — a combination of thermal vibration and static disorder — in units of Å². High B-factors mark flexible loops or poorly resolved regions; low B-factors mark the rigid, well-ordered core.

Predicted Aligned Error (PAE) is an AlphaFold confidence matrix: entry (i, j) is the expected error in the position of residue j, in ångströms, when the prediction is superimposed on the true structure at residue i. Low PAE within a block of residues means that block is internally rigid and well-predicted; high PAE between two blocks means their relative placement is uncertain even if each block individually is confident.